Protein AF-A0A318PNY5-F1 (afdb_monomer_lite)

Secondary structure (DSSP, 8-state):
--HHHHHHHHT-HHHHHHHHHHHHHHHHHHHHHHHHHTS---HHHHHHHHHHHHHHHHHHHHHHHHTT----GGGGGG--

Sequence (80 aa):
MTPAQRRAAVDAPGLAAIRERATRLQGELEALAQDISALPATPLTEDAAQEIRNAAATVEEAHHTLLGGMNYPSVRKEQA

Radius of gyration: 16.58 Å; chains: 1; bounding box: 30×36×46 Å

pLDDT: mean 79.99, std 17.44, range [36.5, 97.06]

Structure (mmCIF, N/CA/C/O backbone):
data_AF-A0A318PNY5-F1
#
_entry.id   AF-A0A318PNY5-F1
#
loop_
_atom_site.group_PDB
_atom_site.id
_atom_site.type_symbol
_atom_site.label_atom_id
_atom_site.label_alt_id
_atom_site.label_comp_id
_atom_site.label_asym_id
_atom_site.label_entity_id
_atom_site.label_seq_id
_atom_site.pdbx_PDB_ins_code
_atom_site.Cartn_x
_atom_site.Cartn_y
_atom_site.Cartn_z
_atom_site.occupancy
_atom_site.B_iso_or_equiv
_atom_site.auth_seq_id
_atom_site.auth_comp_id
_atom_site.auth_asym_id
_atom_site.auth_atom_id
_atom_site.pdbx_PDB_model_num
ATOM 1 N N . MET A 1 1 ? 15.960 13.730 -20.460 1.00 60.66 1 MET A N 1
ATOM 2 C CA . MET A 1 1 ? 15.199 12.602 -21.040 1.00 60.66 1 MET A CA 1
ATOM 3 C C . MET A 1 1 ? 14.077 13.162 -21.897 1.00 60.66 1 MET A C 1
ATOM 5 O O . MET A 1 1 ? 13.337 14.011 -21.413 1.00 60.66 1 MET A O 1
ATOM 9 N N . THR A 1 2 ? 13.982 12.752 -23.159 1.00 77.25 2 THR A N 1
ATOM 10 C CA . THR A 1 2 ? 12.912 13.201 -24.064 1.00 77.25 2 THR A CA 1
ATOM 11 C C . THR A 1 2 ? 11.581 12.511 -23.725 1.00 77.25 2 THR A C 1
ATOM 13 O O . THR A 1 2 ? 11.590 11.450 -23.094 1.00 77.25 2 THR A O 1
ATOM 16 N N . PRO A 1 3 ? 10.424 13.051 -24.152 1.00 74.94 3 PRO A N 1
ATOM 17 C CA . PRO A 1 3 ? 9.127 12.394 -23.953 1.00 74.94 3 PRO A CA 1
ATOM 18 C C . PRO A 1 3 ? 9.073 10.955 -24.497 1.00 74.94 3 PRO A C 1
ATOM 20 O O . PRO A 1 3 ? 8.510 10.074 -23.853 1.00 74.94 3 PRO A O 1
ATOM 23 N N . ALA A 1 4 ? 9.723 10.690 -25.637 1.00 74.19 4 ALA A N 1
ATOM 24 C CA . ALA A 1 4 ? 9.816 9.352 -26.226 1.00 74.19 4 ALA A CA 1
ATOM 25 C C . ALA A 1 4 ? 10.643 8.383 -25.363 1.00 74.19 4 ALA A C 1
ATOM 27 O O . ALA A 1 4 ? 10.238 7.244 -25.152 1.00 74.19 4 ALA A O 1
ATOM 28 N N . GLN A 1 5 ? 11.766 8.848 -24.805 1.00 72.81 5 GLN A N 1
ATOM 29 C CA . GLN A 1 5 ? 12.588 8.059 -23.881 1.00 72.81 5 GLN A CA 1
ATOM 30 C C . GLN A 1 5 ? 11.857 7.777 -22.563 1.00 72.81 5 GLN A C 1
ATOM 32 O O . GLN A 1 5 ? 11.972 6.682 -22.023 1.00 72.81 5 GLN A O 1
ATOM 37 N N . ARG A 1 6 ? 11.061 8.737 -22.069 1.00 69.38 6 ARG A N 1
ATOM 38 C CA . ARG A 1 6 ? 10.211 8.545 -20.885 1.00 69.38 6 ARG A CA 1
ATOM 39 C C . ARG A 1 6 ? 9.163 7.466 -21.128 1.00 69.38 6 ARG A C 1
ATOM 41 O O . ARG A 1 6 ? 8.999 6.588 -20.293 1.00 69.38 6 ARG A O 1
ATOM 48 N N . ARG A 1 7 ? 8.480 7.521 -22.272 1.00 68.94 7 ARG A N 1
ATOM 49 C CA . ARG A 1 7 ? 7.454 6.543 -22.643 1.00 68.94 7 ARG A CA 1
ATOM 50 C C . ARG A 1 7 ? 8.047 5.142 -22.800 1.00 68.94 7 ARG A C 1
ATOM 52 O O . ARG A 1 7 ? 7.549 4.215 -22.187 1.00 68.94 7 ARG A O 1
ATOM 59 N N . ALA A 1 8 ? 9.187 5.019 -23.480 1.00 72.62 8 ALA A N 1
ATOM 60 C CA . ALA A 1 8 ? 9.906 3.749 -23.594 1.00 72.62 8 ALA A CA 1
ATOM 61 C C . ALA A 1 8 ? 10.371 3.186 -22.235 1.00 72.62 8 ALA A C 1
ATOM 63 O O . ALA A 1 8 ? 10.331 1.978 -22.029 1.00 72.62 8 ALA A O 1
ATOM 64 N N . ALA A 1 9 ? 10.787 4.046 -21.298 1.00 71.19 9 ALA A N 1
ATOM 65 C CA . ALA A 1 9 ? 11.137 3.627 -19.941 1.00 71.19 9 ALA A CA 1
ATOM 66 C C . ALA A 1 9 ? 9.909 3.158 -19.140 1.00 71.19 9 ALA A C 1
ATOM 68 O O . ALA A 1 9 ? 10.001 2.168 -18.419 1.00 71.19 9 ALA A O 1
ATOM 69 N N . VAL A 1 10 ? 8.762 3.831 -19.297 1.00 69.38 10 VAL A N 1
ATOM 70 C CA . VAL A 1 10 ? 7.485 3.437 -18.675 1.00 69.38 10 VAL A CA 1
ATOM 71 C C . VAL A 1 10 ? 6.949 2.122 -19.257 1.00 69.38 10 VAL A C 1
ATOM 73 O O . VAL A 1 10 ? 6.410 1.284 -18.533 1.00 69.38 10 VAL A O 1
ATOM 76 N N . ASP A 1 11 ? 7.138 1.913 -20.556 1.00 72.56 11 ASP A N 1
ATOM 77 C CA . ASP A 1 11 ? 6.681 0.727 -21.285 1.00 72.56 11 ASP A CA 1
ATOM 78 C C . ASP A 1 11 ? 7.658 -0.460 -21.173 1.00 72.56 11 ASP A C 1
ATOM 80 O O . ASP A 1 11 ? 7.403 -1.535 -21.719 1.00 72.56 11 ASP A O 1
ATOM 84 N N . ALA A 1 12 ? 8.769 -0.306 -20.443 1.00 78.62 12 ALA A N 1
ATOM 85 C CA . ALA A 1 12 ? 9.738 -1.375 -20.243 1.00 78.62 12 ALA A CA 1
ATOM 86 C C . ALA A 1 12 ? 9.088 -2.589 -19.532 1.00 78.62 12 ALA A C 1
ATOM 88 O O . ALA A 1 12 ? 8.446 -2.414 -18.489 1.00 78.62 12 ALA A O 1
ATOM 89 N N . PRO A 1 13 ? 9.296 -3.835 -20.012 1.00 73.06 13 PRO A N 1
ATOM 90 C CA . PRO A 1 13 ? 8.673 -5.033 -19.433 1.00 73.06 13 PRO A CA 1
ATOM 91 C C . PRO A 1 13 ? 8.931 -5.217 -17.931 1.00 73.06 13 PRO A C 1
ATOM 93 O O . PRO A 1 13 ? 8.038 -5.620 -17.188 1.00 73.06 13 PRO A O 1
ATOM 96 N N . GLY A 1 14 ? 10.130 -4.853 -17.459 1.00 75.75 14 GLY A N 1
ATOM 97 C CA . GLY A 1 14 ? 10.464 -4.890 -16.032 1.00 75.75 14 GLY A CA 1
ATOM 98 C C . GLY A 1 14 ? 9.590 -3.956 -15.188 1.00 75.75 14 GLY A C 1
ATOM 99 O O . GLY A 1 14 ? 9.192 -4.317 -14.085 1.00 75.75 14 GLY A O 1
ATOM 100 N N . LEU A 1 15 ? 9.214 -2.791 -15.723 1.00 80.31 15 LEU A N 1
ATOM 101 C CA . LEU A 1 15 ? 8.340 -1.843 -15.035 1.00 80.31 15 LEU A CA 1
ATOM 102 C C . LEU A 1 15 ? 6.874 -2.289 -15.057 1.00 80.31 15 LEU A C 1
ATOM 104 O O . LEU A 1 15 ? 6.131 -2.009 -14.122 1.00 80.31 15 LEU A O 1
ATOM 108 N N . ALA A 1 16 ? 6.439 -3.002 -16.100 1.00 81.50 16 ALA A N 1
ATOM 109 C CA . ALA A 1 16 ? 5.107 -3.608 -16.144 1.00 81.50 16 ALA A CA 1
ATOM 110 C C . ALA A 1 16 ? 4.909 -4.642 -15.020 1.00 81.50 16 ALA A C 1
ATOM 112 O O . ALA A 1 16 ? 3.928 -4.554 -14.286 1.00 81.50 16 ALA A O 1
ATOM 113 N N . ALA A 1 17 ? 5.878 -5.540 -14.813 1.00 84.94 17 ALA A N 1
ATOM 114 C CA . ALA A 1 17 ? 5.825 -6.527 -13.731 1.00 84.94 17 ALA A CA 1
ATOM 115 C C . ALA A 1 17 ? 5.845 -5.880 -12.332 1.00 84.94 17 ALA A C 1
ATOM 117 O O . ALA A 1 17 ? 5.120 -6.304 -11.431 1.00 84.94 17 ALA A O 1
ATOM 118 N N . ILE A 1 18 ? 6.646 -4.824 -12.143 1.00 85.12 18 ILE A N 1
ATOM 119 C CA . ILE A 1 18 ? 6.677 -4.070 -10.879 1.00 85.12 18 ILE A CA 1
ATOM 120 C C . ILE A 1 18 ? 5.331 -3.375 -10.632 1.00 85.12 18 ILE A C 1
ATOM 122 O O . ILE A 1 18 ? 4.833 -3.403 -9.508 1.00 85.12 18 ILE A O 1
ATOM 126 N N . ARG A 1 19 ? 4.716 -2.793 -11.670 1.00 85.12 19 ARG A N 1
ATOM 127 C CA . ARG A 1 19 ? 3.390 -2.165 -11.577 1.00 85.12 19 ARG A CA 1
ATOM 128 C C . ARG A 1 19 ? 2.317 -3.163 -11.161 1.00 85.12 19 ARG A C 1
ATOM 130 O O . ARG A 1 19 ? 1.610 -2.888 -10.202 1.00 85.12 19 ARG A O 1
ATOM 137 N N . GLU A 1 20 ? 2.247 -4.320 -11.814 1.00 87.12 20 GLU A N 1
ATOM 138 C CA . GLU A 1 20 ? 1.291 -5.376 -11.457 1.00 87.12 20 GLU A CA 1
ATOM 139 C C . GLU A 1 20 ? 1.457 -5.818 -9.995 1.00 87.12 20 GLU A C 1
ATOM 141 O O . GLU A 1 20 ? 0.481 -5.943 -9.254 1.00 87.12 20 GLU A O 1
ATOM 146 N N . ARG A 1 21 ? 2.708 -5.998 -9.551 1.00 90.31 21 ARG A N 1
ATOM 147 C CA . ARG A 1 21 ? 3.008 -6.361 -8.163 1.00 90.31 21 ARG A CA 1
ATOM 148 C C . ARG A 1 21 ? 2.587 -5.273 -7.173 1.00 90.31 21 ARG A C 1
ATOM 150 O O . ARG A 1 21 ? 2.074 -5.609 -6.112 1.00 90.31 21 ARG A O 1
ATOM 157 N N . ALA A 1 22 ? 2.790 -3.999 -7.508 1.00 89.12 22 ALA A N 1
ATOM 158 C CA . ALA A 1 22 ? 2.363 -2.880 -6.672 1.00 89.12 22 ALA A CA 1
ATOM 159 C C . ALA A 1 22 ? 0.830 -2.790 -6.568 1.00 89.12 22 ALA A C 1
ATOM 161 O O . ALA A 1 22 ? 0.317 -2.636 -5.466 1.00 89.12 22 ALA A O 1
ATOM 162 N N . THR A 1 23 ? 0.095 -2.984 -7.671 1.00 89.00 23 THR A N 1
ATOM 163 C CA . THR A 1 23 ? -1.378 -3.043 -7.653 1.00 89.00 23 THR A CA 1
ATOM 164 C C . THR A 1 23 ? -1.892 -4.192 -6.784 1.00 89.00 23 THR A C 1
ATOM 166 O O . THR A 1 23 ? -2.819 -4.007 -6.000 1.00 89.00 23 THR A O 1
ATOM 169 N N . ARG A 1 24 ? -1.274 -5.379 -6.881 1.00 93.12 24 ARG A N 1
ATOM 170 C CA . ARG A 1 24 ? -1.633 -6.523 -6.030 1.00 93.12 24 ARG A CA 1
ATOM 171 C C . ARG A 1 24 ? -1.406 -6.211 -4.550 1.00 93.12 24 ARG A C 1
ATOM 173 O O . ARG A 1 24 ? -2.301 -6.439 -3.746 1.00 93.12 24 ARG A O 1
ATOM 180 N N . LEU A 1 25 ? -0.245 -5.648 -4.214 1.00 94.19 25 LEU A N 1
ATOM 181 C CA . LEU A 1 25 ? 0.099 -5.285 -2.839 1.00 94.19 25 LEU A CA 1
ATOM 182 C C . LEU A 1 25 ? -0.862 -4.236 -2.261 1.00 94.19 25 LEU A C 1
ATOM 184 O O . LEU A 1 25 ? -1.252 -4.351 -1.105 1.00 94.19 25 LEU A O 1
ATOM 188 N N . GLN A 1 26 ? -1.266 -3.241 -3.055 1.00 92.25 26 GLN A N 1
ATOM 189 C CA . GLN A 1 26 ? -2.266 -2.259 -2.631 1.00 92.25 26 GLN A CA 1
ATOM 190 C C . GLN A 1 26 ? -3.583 -2.947 -2.243 1.00 92.25 26 GLN A C 1
ATOM 192 O O . GLN A 1 26 ? -4.085 -2.721 -1.145 1.00 92.25 26 GLN A O 1
ATOM 197 N N . GLY A 1 27 ? -4.102 -3.832 -3.100 1.00 91.62 27 GLY A N 1
ATOM 198 C CA . GLY A 1 27 ? -5.336 -4.567 -2.813 1.00 91.62 27 GLY A CA 1
ATOM 199 C C . GLY A 1 27 ? -5.224 -5.486 -1.590 1.00 91.62 27 GLY A C 1
ATOM 200 O O . GLY A 1 27 ? -6.159 -5.568 -0.799 1.00 91.62 27 GLY A O 1
ATOM 201 N N . GLU A 1 28 ? -4.074 -6.140 -1.394 1.00 96.81 28 GLU A N 1
ATOM 202 C CA . GLU A 1 28 ? -3.805 -6.967 -0.207 1.00 96.81 28 GLU A CA 1
ATOM 203 C C . GLU A 1 28 ? -3.806 -6.137 1.087 1.00 96.81 28 GLU A C 1
ATOM 205 O O . GLU A 1 28 ? -4.367 -6.570 2.094 1.00 96.81 28 GLU A O 1
ATOM 210 N N . LEU A 1 29 ? -3.231 -4.930 1.065 1.00 95.44 29 LEU A N 1
ATOM 211 C CA . LEU A 1 29 ? -3.241 -4.016 2.211 1.00 95.44 29 LEU A CA 1
ATOM 212 C C . LEU A 1 29 ? -4.649 -3.476 2.495 1.00 95.44 29 LEU A C 1
ATOM 214 O O . LEU A 1 29 ? -5.068 -3.427 3.649 1.00 95.44 29 LEU A O 1
ATOM 218 N N . GLU A 1 30 ? -5.408 -3.108 1.464 1.00 93.81 30 GLU A N 1
ATOM 219 C CA . GLU A 1 30 ? -6.795 -2.656 1.625 1.00 93.81 30 GLU A CA 1
ATOM 220 C C . GLU A 1 30 ? -7.692 -3.756 2.209 1.00 93.81 30 GLU A C 1
ATOM 222 O O . GLU A 1 30 ? -8.461 -3.488 3.134 1.00 93.81 30 GLU A O 1
ATOM 227 N N . ALA A 1 31 ? -7.558 -4.994 1.722 1.00 95.81 31 ALA A N 1
ATOM 228 C CA . ALA A 1 31 ? -8.258 -6.153 2.271 1.00 95.81 31 ALA A CA 1
ATOM 229 C C . ALA A 1 31 ? -7.878 -6.390 3.739 1.00 95.81 31 ALA A C 1
ATOM 231 O O . ALA A 1 31 ? -8.753 -6.522 4.591 1.00 95.81 31 ALA A O 1
ATOM 232 N N . LEU A 1 32 ? -6.585 -6.336 4.067 1.00 97.06 32 LEU A N 1
ATOM 233 C CA . LEU A 1 32 ? -6.118 -6.501 5.441 1.00 97.06 32 LEU A CA 1
ATOM 234 C C . LEU A 1 32 ? -6.660 -5.406 6.378 1.00 97.06 32 LEU A C 1
ATOM 236 O O . LEU A 1 32 ? -7.050 -5.692 7.509 1.00 97.06 32 LEU A O 1
ATOM 240 N N . ALA A 1 33 ? -6.740 -4.154 5.920 1.00 94.12 33 ALA A N 1
ATOM 241 C CA . ALA A 1 33 ? -7.347 -3.076 6.698 1.00 94.12 33 ALA A CA 1
ATOM 242 C C . ALA A 1 33 ? -8.850 -3.306 6.944 1.00 94.12 33 ALA A C 1
ATOM 244 O O . ALA A 1 33 ? -9.355 -2.956 8.016 1.00 94.12 33 ALA A O 1
ATOM 245 N N . GLN A 1 34 ? -9.568 -3.890 5.977 1.00 94.12 34 GLN A N 1
ATOM 246 C CA . GLN A 1 34 ? -10.975 -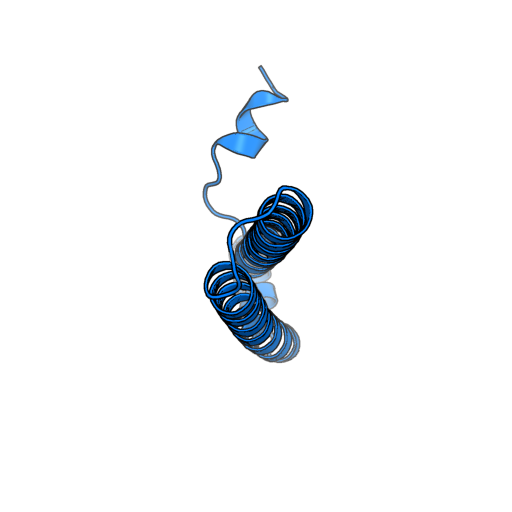4.277 6.131 1.00 94.12 34 GLN A CA 1
ATOM 247 C C . GLN A 1 34 ? -11.133 -5.434 7.120 1.00 94.12 34 GLN A C 1
ATOM 249 O O . GLN A 1 34 ? -11.988 -5.349 8.000 1.00 94.12 34 GLN A O 1
ATOM 254 N N . ASP A 1 35 ? -10.270 -6.450 7.043 1.00 96.94 35 ASP A N 1
ATOM 255 C CA . ASP A 1 35 ? -10.268 -7.583 7.972 1.00 96.94 35 ASP A CA 1
ATOM 256 C C . ASP A 1 35 ? -10.058 -7.119 9.420 1.00 96.94 35 ASP A C 1
ATOM 258 O O . ASP A 1 35 ? -10.777 -7.548 10.322 1.00 96.94 35 ASP A O 1
ATOM 262 N N . ILE A 1 36 ? -9.132 -6.179 9.653 1.00 94.62 36 ILE A N 1
ATOM 263 C CA . ILE A 1 36 ? -8.932 -5.584 10.985 1.00 94.62 36 ILE A CA 1
ATOM 264 C C . ILE A 1 36 ? -10.146 -4.752 11.408 1.00 94.62 36 ILE A C 1
ATOM 266 O O . ILE A 1 36 ? -10.553 -4.817 12.565 1.00 94.62 36 ILE A O 1
ATOM 270 N N . SER A 1 37 ? -10.754 -4.003 10.486 1.00 89.88 37 SER A N 1
ATOM 271 C CA . SER A 1 37 ? -11.947 -3.192 10.776 1.00 89.88 37 SER A CA 1
ATOM 272 C C . SER A 1 37 ? -13.186 -4.043 11.093 1.00 89.88 37 SER A C 1
ATOM 274 O O . SER A 1 37 ? -14.136 -3.535 11.685 1.00 89.88 37 SER A O 1
ATOM 276 N N . ALA A 1 38 ? -13.193 -5.323 10.707 1.00 94.12 38 ALA A N 1
ATOM 277 C CA . ALA A 1 38 ? -14.243 -6.279 11.053 1.00 94.12 38 ALA A CA 1
ATOM 278 C C . ALA A 1 38 ? -14.081 -6.877 12.466 1.00 94.12 38 ALA A C 1
ATOM 280 O O . ALA A 1 38 ? -15.014 -7.503 12.978 1.00 94.12 38 ALA A O 1
ATOM 281 N N . LEU A 1 39 ? -12.921 -6.696 13.109 1.00 94.94 39 LEU A N 1
ATOM 282 C CA . LEU A 1 39 ? -12.714 -7.051 14.513 1.00 94.94 39 LEU A CA 1
ATOM 283 C C . LEU A 1 39 ? -13.457 -6.067 15.437 1.00 94.94 39 LEU A C 1
ATOM 285 O O . LEU A 1 39 ? -13.808 -4.962 15.019 1.00 94.94 39 LEU A O 1
ATOM 289 N N . PRO A 1 40 ? -13.704 -6.428 16.713 1.00 96.19 40 PRO A N 1
ATOM 290 C CA . PRO A 1 40 ? -14.283 -5.500 17.677 1.00 96.19 40 PRO A CA 1
ATOM 291 C C . PRO A 1 40 ? -13.490 -4.193 17.749 1.00 96.19 40 PRO A C 1
ATOM 293 O O . PRO A 1 40 ? -12.275 -4.219 17.946 1.00 96.19 40 PRO A O 1
ATOM 296 N N . ALA A 1 41 ? -14.193 -3.065 17.630 1.00 94.19 41 ALA A N 1
ATOM 297 C CA . ALA A 1 41 ? -13.580 -1.745 17.659 1.00 94.19 41 ALA A CA 1
ATOM 298 C C . ALA A 1 41 ?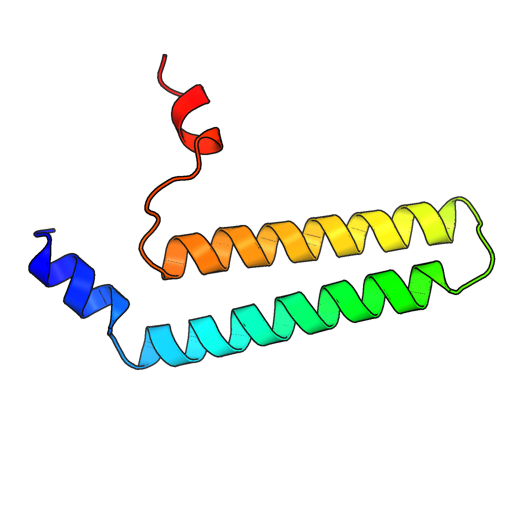 -12.926 -1.482 19.023 1.00 94.19 41 ALA A C 1
ATOM 300 O O . ALA A 1 41 ? -13.583 -1.345 20.058 1.00 94.19 41 ALA A O 1
ATOM 301 N N . THR A 1 42 ? -11.603 -1.435 19.001 1.00 96.12 42 THR A N 1
ATOM 302 C CA . THR A 1 42 ? -10.727 -1.014 20.088 1.00 96.12 42 THR A CA 1
ATOM 303 C C . THR A 1 42 ? -9.754 0.031 19.545 1.00 96.12 42 THR A C 1
ATOM 305 O O . THR A 1 42 ? -9.476 0.020 18.343 1.00 96.12 42 THR A O 1
ATOM 308 N N . PRO A 1 43 ? -9.152 0.873 20.402 1.00 95.25 43 PRO A N 1
ATOM 309 C CA . PRO A 1 43 ? -8.120 1.806 19.955 1.00 95.25 43 PRO A CA 1
ATOM 310 C C . PRO A 1 43 ? -6.997 1.112 19.166 1.00 95.25 43 PRO A C 1
ATOM 312 O O . PRO A 1 43 ? -6.593 1.587 18.115 1.00 95.25 43 PRO A O 1
ATOM 315 N N . LEU A 1 44 ? -6.575 -0.084 19.598 1.00 94.88 44 LEU A N 1
ATOM 316 C CA . LEU A 1 44 ? -5.533 -0.859 18.919 1.00 94.88 44 LEU A CA 1
ATOM 317 C C . LEU A 1 44 ? -5.939 -1.301 17.504 1.00 94.88 44 LEU A C 1
ATOM 319 O O . LEU A 1 44 ? -5.134 -1.226 16.581 1.00 94.88 44 LEU A O 1
ATOM 323 N N . THR A 1 45 ? -7.165 -1.798 17.326 1.00 94.44 45 THR A N 1
ATOM 324 C CA . THR A 1 45 ? -7.648 -2.244 16.007 1.00 94.44 45 THR A CA 1
ATOM 325 C C . THR A 1 45 ? -7.893 -1.063 15.071 1.00 94.44 45 THR A C 1
ATOM 327 O O . THR A 1 45 ? -7.654 -1.177 13.873 1.00 94.44 45 THR A O 1
ATOM 330 N N . GLU A 1 46 ? -8.340 0.076 15.605 1.00 94.06 46 GLU A N 1
ATOM 331 C CA . GLU A 1 46 ? -8.523 1.305 14.829 1.00 94.06 46 GLU A CA 1
ATOM 332 C C . GLU A 1 46 ? -7.176 1.866 14.352 1.00 94.06 46 GLU A C 1
ATOM 334 O O . GLU A 1 46 ? -7.028 2.145 13.157 1.00 94.06 46 GLU A O 1
ATOM 339 N N . ASP A 1 47 ? -6.185 1.934 15.248 1.00 95.12 47 ASP A N 1
ATOM 340 C CA . ASP A 1 47 ? -4.817 2.360 14.935 1.00 95.12 47 ASP A CA 1
ATOM 341 C C . ASP A 1 47 ? -4.174 1.427 13.900 1.00 95.12 47 ASP A C 1
ATOM 343 O O . ASP A 1 47 ? -3.686 1.887 12.866 1.00 95.12 47 ASP A O 1
ATOM 347 N N . ALA A 1 48 ? -4.255 0.107 14.103 1.00 94.38 48 ALA A N 1
ATOM 348 C CA . ALA A 1 48 ? -3.699 -0.874 13.172 1.00 94.38 48 ALA A CA 1
ATOM 349 C C . ALA A 1 48 ? -4.348 -0.790 11.779 1.00 94.38 48 ALA A C 1
ATOM 351 O O . ALA A 1 48 ? -3.651 -0.791 10.763 1.00 94.38 48 ALA A O 1
ATOM 352 N N . ALA A 1 49 ? -5.677 -0.665 11.701 1.00 93.75 49 ALA A N 1
ATOM 353 C CA . ALA A 1 49 ? -6.359 -0.493 10.421 1.00 93.75 49 ALA A CA 1
ATOM 354 C C . ALA A 1 49 ? -5.945 0.820 9.731 1.00 93.75 49 ALA A C 1
ATOM 356 O O . ALA A 1 49 ? -5.825 0.863 8.504 1.00 93.75 49 ALA 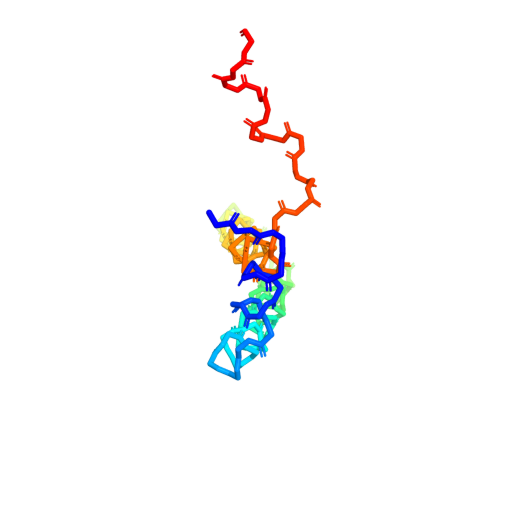A O 1
ATOM 357 N N . GLN A 1 50 ? -5.706 1.889 10.498 1.00 93.56 50 GLN A N 1
ATOM 358 C CA . GLN A 1 50 ? -5.242 3.163 9.957 1.00 93.56 50 GLN A CA 1
ATOM 359 C C . GLN A 1 50 ? -3.803 3.089 9.437 1.00 93.56 50 GLN A C 1
ATOM 361 O O . GLN A 1 50 ? -3.534 3.599 8.349 1.00 93.56 50 GLN A O 1
ATOM 366 N N . GLU A 1 51 ? -2.892 2.434 10.155 1.00 96.56 51 GLU A N 1
ATOM 367 C CA . GLU A 1 51 ? -1.514 2.231 9.695 1.00 96.56 51 GLU A CA 1
ATOM 368 C C . GLU A 1 51 ? -1.466 1.458 8.373 1.00 96.56 51 GLU A C 1
ATOM 370 O O . GLU A 1 51 ? -0.735 1.832 7.454 1.00 96.56 51 GLU A O 1
ATOM 375 N N . ILE A 1 52 ? -2.306 0.433 8.225 1.00 94.44 52 ILE A N 1
ATOM 376 C CA . ILE A 1 52 ? -2.364 -0.366 6.997 1.00 94.44 52 ILE A CA 1
ATOM 377 C C . ILE A 1 52 ? -2.948 0.438 5.831 1.00 94.44 52 ILE A C 1
ATOM 379 O O . ILE A 1 52 ? -2.424 0.365 4.718 1.00 94.44 52 ILE A O 1
ATOM 383 N N . ARG A 1 53 ? -3.962 1.280 6.073 1.00 91.25 53 ARG A N 1
ATOM 384 C CA . ARG A 1 53 ? -4.453 2.231 5.058 1.00 91.25 53 ARG A CA 1
ATOM 385 C C . ARG A 1 53 ? -3.368 3.218 4.624 1.00 91.25 53 ARG A C 1
ATOM 387 O O . ARG A 1 53 ? -3.237 3.492 3.433 1.00 91.25 53 ARG A O 1
ATOM 394 N N . ASN A 1 54 ? -2.560 3.718 5.560 1.00 92.81 54 ASN A N 1
ATOM 395 C CA . ASN A 1 54 ? -1.437 4.603 5.236 1.00 92.81 54 ASN A CA 1
ATOM 396 C C . ASN A 1 54 ? -0.378 3.878 4.383 1.00 92.81 54 ASN A C 1
ATOM 398 O O . ASN A 1 54 ? 0.168 4.455 3.438 1.00 92.81 54 ASN A O 1
ATOM 402 N N . ALA A 1 55 ? -0.111 2.601 4.676 1.00 91.62 55 ALA A N 1
ATOM 403 C CA . ALA A 1 55 ? 0.785 1.776 3.871 1.00 91.62 55 ALA A CA 1
ATOM 404 C C . ALA A 1 55 ? 0.241 1.563 2.447 1.00 91.62 55 ALA A C 1
ATOM 406 O O . ALA A 1 55 ? 0.996 1.706 1.485 1.00 91.62 55 ALA A O 1
ATOM 407 N N . ALA A 1 56 ? -1.061 1.295 2.295 1.00 91.06 56 ALA A N 1
ATOM 408 C CA . ALA A 1 56 ? -1.708 1.158 0.987 1.00 91.06 56 ALA A CA 1
ATOM 409 C C . ALA A 1 56 ? -1.580 2.442 0.148 1.00 91.06 56 ALA A C 1
ATOM 411 O O . ALA A 1 56 ? -1.151 2.379 -1.003 1.00 91.06 56 ALA A O 1
ATOM 412 N N . ALA A 1 57 ? -1.839 3.609 0.751 1.00 87.19 57 ALA A N 1
ATOM 413 C CA . ALA A 1 57 ? -1.685 4.909 0.091 1.00 87.19 57 ALA A CA 1
ATOM 414 C C . ALA A 1 57 ? -0.234 5.180 -0.355 1.00 87.19 57 ALA A C 1
ATOM 416 O O . ALA A 1 57 ? 0.010 5.705 -1.440 1.00 87.19 57 ALA A O 1
ATOM 417 N N . THR A 1 58 ? 0.749 4.767 0.452 1.00 89.56 58 THR A N 1
ATOM 418 C CA . THR A 1 58 ? 2.173 4.878 0.091 1.00 89.56 58 THR A CA 1
ATOM 419 C C . THR A 1 58 ? 2.513 4.007 -1.127 1.00 89.56 58 THR A C 1
ATOM 421 O O . THR A 1 58 ? 3.258 4.426 -2.016 1.00 89.56 58 THR A O 1
ATOM 424 N N . VAL A 1 59 ? 1.957 2.791 -1.200 1.00 89.00 59 VAL A N 1
ATOM 425 C CA . VAL A 1 59 ? 2.129 1.895 -2.357 1.00 89.00 59 VAL A CA 1
ATOM 426 C C . VAL A 1 59 ? 1.456 2.473 -3.606 1.00 89.00 59 VAL A C 1
ATOM 428 O O . VAL A 1 59 ? 2.048 2.412 -4.685 1.00 89.00 59 VAL A O 1
ATOM 431 N N . GLU A 1 60 ? 0.274 3.076 -3.469 1.00 86.19 60 GLU A N 1
ATOM 432 C CA . GLU A 1 60 ? -0.435 3.762 -4.557 1.00 86.19 60 GLU A CA 1
ATOM 433 C C . GLU A 1 60 ? 0.394 4.928 -5.128 1.00 86.19 60 GLU A C 1
ATOM 435 O O . GLU A 1 60 ? 0.588 5.023 -6.342 1.00 86.19 60 GLU A O 1
ATOM 440 N N . GLU A 1 61 ? 0.975 5.774 -4.272 1.00 84.56 61 GLU A N 1
ATOM 441 C CA . GLU A 1 61 ? 1.828 6.891 -4.700 1.00 84.56 61 GLU A CA 1
ATOM 442 C C . GLU A 1 61 ? 3.087 6.407 -5.442 1.00 84.56 61 GLU A C 1
ATOM 444 O O . GLU A 1 61 ? 3.450 6.928 -6.510 1.00 84.56 61 GLU A O 1
ATOM 449 N N . ALA A 1 62 ? 3.736 5.360 -4.923 1.00 83.19 62 ALA A N 1
ATOM 450 C CA . ALA A 1 62 ? 4.868 4.727 -5.591 1.00 83.19 62 ALA A CA 1
ATOM 451 C C . ALA A 1 62 ? 4.452 4.137 -6.951 1.00 83.19 62 ALA A C 1
ATOM 453 O O . ALA A 1 62 ? 5.141 4.340 -7.954 1.00 83.19 62 ALA A O 1
ATOM 454 N N . HIS A 1 63 ? 3.297 3.469 -7.024 1.00 82.56 63 HIS A N 1
ATOM 455 C CA . HIS A 1 63 ? 2.739 2.932 -8.264 1.00 82.56 63 HIS A CA 1
ATOM 456 C C . HIS A 1 63 ? 2.458 4.035 -9.298 1.00 82.56 63 HIS A C 1
ATOM 458 O O . HIS A 1 63 ? 2.850 3.912 -10.462 1.00 82.56 63 HIS A O 1
ATOM 464 N N . HIS A 1 64 ? 1.864 5.153 -8.881 1.00 78.12 64 HIS A N 1
ATOM 465 C CA . HIS A 1 64 ? 1.602 6.313 -9.739 1.00 78.12 64 HIS A CA 1
ATOM 466 C C . HIS A 1 64 ? 2.887 6.963 -10.261 1.00 78.12 64 HIS A C 1
ATOM 468 O O . HIS A 1 64 ? 2.956 7.387 -11.421 1.00 78.12 64 HIS A O 1
ATOM 474 N N . THR A 1 65 ? 3.941 6.984 -9.44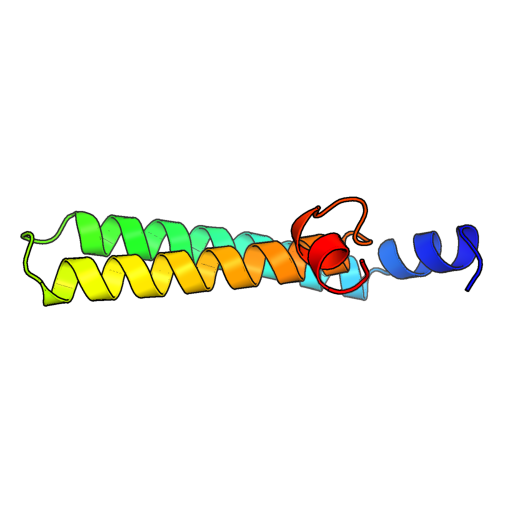9 1.00 79.81 65 THR A N 1
ATOM 475 C CA . THR A 1 65 ? 5.267 7.433 -9.887 1.00 79.81 65 THR A CA 1
ATOM 476 C C . THR A 1 65 ? 5.819 6.524 -10.989 1.00 79.81 65 THR A C 1
ATOM 478 O O . THR A 1 65 ? 6.305 7.015 -12.012 1.00 79.81 65 THR A O 1
ATOM 481 N N . LEU A 1 66 ? 5.664 5.202 -10.845 1.00 72.88 66 LEU A N 1
ATOM 482 C CA . LEU A 1 66 ? 6.072 4.216 -11.855 1.00 72.88 66 LEU A CA 1
ATOM 483 C C . LEU A 1 66 ? 5.244 4.309 -13.148 1.00 72.88 66 LEU A C 1
ATOM 485 O O . LEU A 1 66 ? 5.751 4.004 -14.225 1.00 72.88 66 LEU A O 1
ATOM 489 N N . LEU A 1 67 ? 3.998 4.781 -13.081 1.00 70.81 67 LEU A N 1
ATOM 490 C CA . LEU A 1 67 ? 3.162 5.063 -14.256 1.00 70.81 67 LEU A CA 1
ATOM 491 C C . LEU A 1 67 ? 3.578 6.331 -15.024 1.00 70.81 67 LEU A C 1
ATOM 493 O O . LEU A 1 67 ? 2.989 6.653 -16.056 1.00 70.81 67 LEU A O 1
ATOM 497 N N . GLY A 1 68 ? 4.617 7.034 -14.566 1.00 67.88 68 GLY A N 1
ATOM 498 C CA . GLY A 1 68 ? 5.138 8.229 -15.221 1.00 67.88 68 GLY A CA 1
ATOM 499 C C . GLY A 1 68 ? 4.621 9.540 -14.636 1.00 67.88 68 GLY A C 1
ATOM 500 O O . GLY A 1 68 ? 4.763 10.565 -15.305 1.00 67.88 68 GLY A O 1
ATOM 501 N N . GLY A 1 69 ? 4.062 9.515 -13.416 1.00 60.34 69 GLY A N 1
ATOM 502 C CA . GLY A 1 69 ? 3.858 10.684 -12.558 1.00 60.34 69 GLY A CA 1
ATOM 503 C C . GLY A 1 69 ? 3.335 11.916 -13.295 1.00 60.34 69 GLY A C 1
ATOM 504 O O . GLY A 1 69 ? 4.013 12.941 -13.351 1.00 60.34 69 GLY A O 1
ATOM 505 N N . MET A 1 70 ? 2.146 11.830 -13.893 1.00 49.56 70 MET A N 1
ATOM 506 C CA . MET A 1 70 ? 1.445 13.013 -14.390 1.00 49.56 70 MET A CA 1
ATOM 507 C C . MET A 1 70 ? 0.259 13.317 -13.473 1.00 49.56 70 MET A C 1
ATOM 509 O O . MET A 1 70 ? -0.808 12.740 -13.628 1.00 49.56 70 MET A O 1
ATOM 513 N N . ASN A 1 71 ? 0.489 14.280 -12.571 1.00 49.06 71 ASN A N 1
ATOM 514 C CA . ASN A 1 71 ? -0.457 14.972 -11.680 1.00 49.06 71 ASN A CA 1
ATOM 515 C C . ASN A 1 71 ? -0.746 14.345 -10.304 1.00 49.06 71 ASN A C 1
ATOM 517 O O . ASN A 1 71 ? -1.836 13.843 -10.065 1.00 49.06 71 ASN A O 1
ATOM 521 N N . TYR A 1 72 ? 0.154 14.580 -9.342 1.00 38.41 72 TYR A N 1
ATOM 522 C CA . TYR A 1 72 ? -0.261 14.848 -7.959 1.00 38.41 72 TYR A CA 1
ATOM 523 C C . TYR A 1 72 ? -0.018 16.335 -7.630 1.00 38.41 72 TYR A C 1
ATOM 525 O O . TYR A 1 72 ? 1.116 16.810 -7.748 1.00 38.41 72 TYR A O 1
ATOM 533 N N . PRO A 1 73 ? -1.049 17.104 -7.226 1.00 47.72 73 PRO A N 1
ATOM 534 C CA . PRO A 1 73 ? -0.889 18.469 -6.716 1.00 47.72 73 PRO A CA 1
ATOM 535 C C . PRO A 1 73 ? -0.062 18.556 -5.424 1.00 47.72 73 PRO A C 1
ATOM 537 O O . PRO A 1 73 ? 0.425 19.635 -5.096 1.00 47.72 73 PRO A O 1
ATOM 540 N N . SER A 1 74 ? 0.106 17.448 -4.694 1.00 45.03 74 SER A N 1
ATOM 541 C CA . SER A 1 74 ? 0.834 17.388 -3.418 1.00 45.03 74 SER A CA 1
ATOM 542 C C . SER A 1 74 ? 2.333 17.668 -3.558 1.00 45.03 74 SER A C 1
ATOM 544 O O . SER A 1 74 ? 2.906 18.254 -2.650 1.00 45.03 74 SER A O 1
ATOM 546 N N . VAL A 1 75 ? 2.948 17.389 -4.714 1.00 42.97 75 VAL A N 1
ATOM 547 C CA . VAL A 1 75 ? 4.373 17.701 -4.962 1.00 42.97 75 VAL A CA 1
ATOM 548 C C . VAL A 1 75 ? 4.582 19.162 -5.403 1.00 42.97 75 VAL A C 1
ATOM 550 O O . VAL A 1 75 ? 5.680 19.698 -5.303 1.00 42.97 75 VAL A O 1
ATOM 553 N N . ARG A 1 76 ? 3.530 19.868 -5.855 1.00 44.75 76 ARG A N 1
ATOM 554 C CA . ARG A 1 76 ? 3.640 21.288 -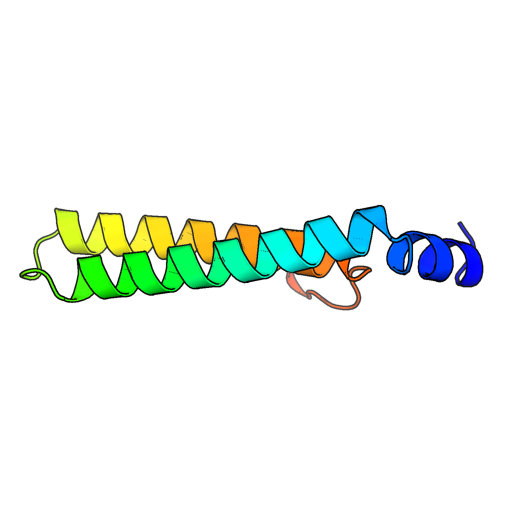6.258 1.00 44.75 76 ARG A CA 1
ATOM 555 C C . ARG A 1 76 ? 3.650 22.272 -5.085 1.00 44.75 76 ARG A C 1
ATOM 557 O O . ARG A 1 76 ? 3.827 23.461 -5.323 1.00 44.75 76 ARG A O 1
ATOM 564 N N . LYS A 1 77 ? 3.438 21.822 -3.845 1.00 40.31 77 LYS A N 1
ATOM 565 C CA . LYS A 1 77 ? 3.372 22.723 -2.682 1.00 40.31 77 LYS A CA 1
ATOM 566 C C . LYS A 1 77 ? 4.709 22.981 -1.981 1.00 40.31 77 LYS A C 1
ATOM 568 O O . LYS A 1 77 ? 4.732 23.816 -1.091 1.00 40.31 77 LYS A O 1
ATOM 573 N N . GLU A 1 78 ? 5.809 22.360 -2.408 1.00 41.50 78 GLU A N 1
ATOM 574 C CA . GLU A 1 78 ? 7.154 22.687 -1.890 1.00 41.50 78 GLU A CA 1
ATOM 575 C C . GLU A 1 78 ? 7.990 23.571 -2.832 1.00 41.50 78 GLU A C 1
ATOM 577 O O . GLU A 1 78 ? 9.164 23.827 -2.578 1.00 41.50 78 GLU A O 1
ATOM 582 N N . GLN A 1 79 ? 7.396 24.086 -3.912 1.00 36.50 79 GLN A N 1
ATOM 583 C CA . GLN A 1 79 ? 8.035 25.074 -4.787 1.00 36.50 79 GLN A CA 1
ATOM 584 C C . GLN A 1 79 ? 7.059 26.211 -5.118 1.00 36.50 79 GLN A C 1
ATOM 586 O O .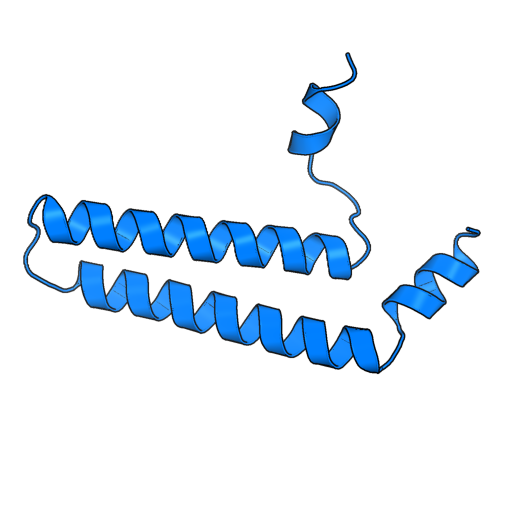 GLN A 1 79 ? 6.656 26.383 -6.269 1.00 36.50 79 GLN A O 1
ATOM 591 N N . ALA A 1 80 ? 6.649 26.963 -4.096 1.00 39.25 80 ALA A N 1
ATOM 592 C CA . ALA A 1 80 ? 6.076 28.302 -4.229 1.00 39.25 80 ALA A CA 1
ATOM 593 C C . ALA A 1 80 ? 6.439 29.139 -3.000 1.00 39.25 80 ALA A C 1
ATOM 595 O O . ALA A 1 80 ? 6.272 28.612 -1.877 1.00 39.25 80 ALA A O 1
#

Organism: NCBI:txid108528

Foldseek 3Di:
DDPVVLVCQLVDPVLVVVLVVLVVLLVVLLVVLVVLVPPPDDPVSVVVSVVSNVVSVVSVVVSCVSNVDDDDCVVVVVPD